Protein AF-A0A7C1TXR9-F1 (afdb_monomer)

Sequence (158 aa):
MVAKKKAKKTVSSAAAVKMVDAAMADLAEVTTTSARV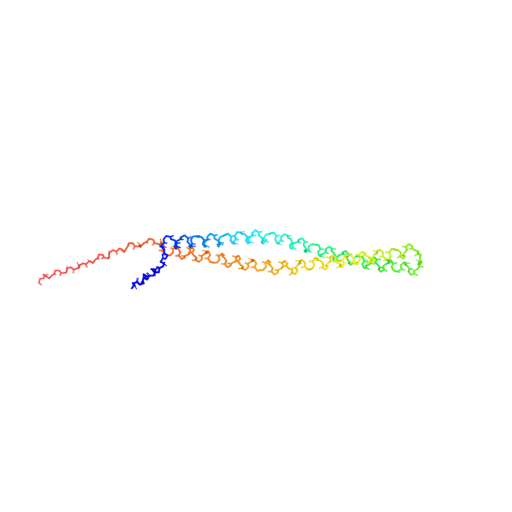ILTLSKESKKLTTTTRRLSKKRTLLMRKKKSAAGKMKMVPDAANRKNVKLIENEIAAIRKEAARVAGQKATLTPEMTALKTISKRAMAYTRALEQADKVLNKPKKKRRRKKAVRKVAEIQV

Foldseek 3Di:
DDDPDDPPDDQDPVNVVVVVVVVLVVLVVLLVVLVVVLVVLVVVLVVLVVLLVVLVVVLVVLVVVLVVLVVVCVVPVDPVSVVSNVVSVVVNVVSVVVNVVSVVVNVVSVVVSVVSVVSSVVSVVVSVVVVVVCVVVPPDPPPPPPDPPPPPPDDDDD

pLDDT: mean 85.84, std 15.97, range [36.78, 97.38]

Nearest PDB structures (foldseek):
  8i7o-assembly1_C7  TM=7.283E-01  e=1.316E+00  Mus musculus
  8qbr-assembly1_A  TM=5.707E-01  e=6.526E-01  Nostoc punctiforme
  6zvr-assembly1_C  TM=4.596E-01  e=5.806E-01  Nostoc punctiforme
  4whe-assembly1_A  TM=5.269E-01  e=1.316E+00  Escherichia coli K-12
  8qbw-assembly1_A  TM=4.891E-01  e=1.395E+00  Nostoc punctiforme

Mean predicted aligned error: 11.37 Å

Solvent-accessible surface area (backbone atoms only — not comparable to full-atom values): 9093 Å² total; per-residue (Å²): 134,86,80,79,76,80,74,80,87,72,83,50,70,71,59,53,51,54,54,52,54,49,52,51,50,50,36,52,48,49,31,54,52,36,52,54,51,46,56,52,53,51,55,49,53,52,51,52,51,52,50,52,53,52,50,51,53,51,46,55,52,46,55,51,50,38,54,54,38,50,52,47,27,71,78,50,76,45,73,67,39,54,50,50,40,52,51,46,51,52,51,50,52,51,49,51,55,51,50,52,52,52,50,52,52,50,65,55,49,52,57,52,51,51,50,41,53,50,51,28,52,49,32,50,51,51,52,53,51,49,55,52,49,49,61,60,71,68,50,78,81,76,79,76,78,77,77,80,79,78,77,80,78,77,81,92,79,132

Structure (mmCIF, N/CA/C/O backbone):
data_AF-A0A7C1TXR9-F1
#
_entry.id   AF-A0A7C1TXR9-F1
#
loop_
_atom_site.group_PDB
_atom_site.id
_atom_site.type_symbol
_atom_site.label_atom_id
_atom_site.label_alt_id
_atom_site.label_comp_id
_atom_site.label_asym_id
_atom_site.label_entity_id
_atom_site.label_seq_id
_atom_site.pdbx_PDB_ins_code
_atom_site.Cartn_x
_atom_site.Cartn_y
_atom_site.Cartn_z
_atom_site.occupancy
_atom_site.B_iso_or_equiv
_atom_site.auth_seq_id
_atom_site.auth_comp_id
_atom_site.auth_asym_id
_atom_site.auth_atom_id
_atom_site.pdbx_PDB_model_num
ATOM 1 N N . MET A 1 1 ? -60.633 20.284 24.593 1.00 38.19 1 MET A N 1
ATOM 2 C CA . MET A 1 1 ? -59.905 19.123 24.031 1.00 38.19 1 MET A CA 1
ATOM 3 C C . MET A 1 1 ? -58.594 18.956 24.789 1.00 38.19 1 MET A C 1
ATOM 5 O O . MET A 1 1 ? -57.768 19.856 24.743 1.00 38.19 1 MET A O 1
ATOM 9 N N . VAL A 1 2 ? -58.421 17.872 25.552 1.00 42.88 2 VAL A N 1
ATOM 10 C CA . VAL A 1 2 ? -57.200 17.650 26.351 1.00 42.88 2 VAL A CA 1
ATOM 11 C C . VAL A 1 2 ? -56.138 17.002 25.464 1.00 42.88 2 VAL A C 1
ATOM 13 O O . VAL A 1 2 ? -56.292 15.865 25.021 1.00 42.88 2 VAL A O 1
ATOM 16 N N . ALA A 1 3 ? -55.064 17.736 25.180 1.00 51.06 3 ALA A N 1
ATOM 17 C CA . ALA A 1 3 ? -53.932 17.232 24.416 1.00 51.06 3 ALA A CA 1
ATOM 18 C C . ALA A 1 3 ? -53.230 16.100 25.190 1.00 51.06 3 ALA A C 1
ATOM 20 O O . ALA A 1 3 ? -52.640 16.325 26.250 1.00 51.06 3 ALA A O 1
ATOM 21 N N . LYS A 1 4 ? -53.275 14.870 24.659 1.00 53.00 4 LYS A N 1
ATOM 22 C CA . LYS A 1 4 ? -52.495 13.733 25.171 1.00 53.00 4 LYS A CA 1
ATOM 23 C C . LYS A 1 4 ? -51.001 14.062 25.064 1.00 53.00 4 LYS A C 1
ATOM 25 O O . LYS A 1 4 ? -50.431 14.031 23.973 1.00 53.00 4 LYS A O 1
ATOM 30 N N . LYS A 1 5 ? -50.352 14.354 26.198 1.00 55.66 5 LYS A N 1
ATOM 31 C CA . LYS A 1 5 ? -48.885 14.432 26.298 1.00 55.66 5 LYS A CA 1
ATOM 32 C C . LYS A 1 5 ? -48.294 13.100 25.822 1.00 55.66 5 LYS A C 1
ATOM 34 O O . LYS A 1 5 ? -48.547 12.062 26.429 1.00 55.66 5 LYS A O 1
ATOM 39 N N . LYS A 1 6 ? -47.507 13.121 24.740 1.00 64.19 6 LYS A N 1
ATOM 40 C CA . LYS A 1 6 ? -46.738 11.950 24.295 1.00 64.19 6 LYS A CA 1
ATOM 41 C C . LYS A 1 6 ? -45.757 11.574 25.409 1.00 64.19 6 LYS A C 1
ATOM 43 O O . LYS A 1 6 ? -44.884 12.370 25.753 1.00 64.19 6 LYS A O 1
ATOM 48 N N . ALA A 1 7 ? -45.922 10.388 25.991 1.00 62.19 7 ALA A N 1
ATOM 49 C CA . ALA A 1 7 ? -44.984 9.859 26.973 1.00 62.19 7 ALA A CA 1
ATOM 50 C C . ALA A 1 7 ? -43.580 9.788 26.348 1.00 62.19 7 ALA A C 1
ATOM 52 O O . ALA A 1 7 ? -43.421 9.309 25.222 1.00 62.19 7 ALA A O 1
ATOM 53 N N . LYS A 1 8 ? -42.563 10.289 27.060 1.00 68.31 8 LYS A N 1
ATOM 54 C CA . LYS A 1 8 ? -41.163 10.161 26.636 1.00 68.31 8 LYS A CA 1
ATOM 55 C C . LYS A 1 8 ? -40.842 8.670 26.503 1.00 68.31 8 LYS A C 1
ATOM 57 O O . LYS A 1 8 ? -40.983 7.936 27.476 1.00 68.31 8 LYS A O 1
ATOM 62 N N . LYS A 1 9 ? -40.409 8.231 25.316 1.00 71.81 9 LYS A N 1
ATOM 63 C CA . LYS A 1 9 ? -39.875 6.877 25.113 1.00 71.81 9 LYS A CA 1
ATOM 64 C C . LYS A 1 9 ? -38.658 6.703 26.020 1.00 71.81 9 LYS A C 1
ATOM 66 O O . LYS A 1 9 ? -37.613 7.297 25.770 1.00 71.81 9 LYS A O 1
ATOM 71 N N . THR A 1 10 ? -38.806 5.914 27.073 1.00 77.25 10 THR A N 1
ATOM 72 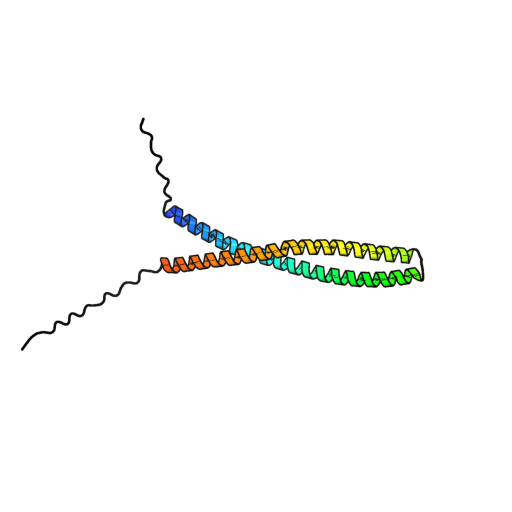C CA . THR A 1 10 ? -37.694 5.447 27.895 1.00 77.25 10 THR A CA 1
ATOM 73 C C . THR A 1 10 ? -37.113 4.191 27.251 1.00 77.25 10 THR A C 1
ATOM 75 O O . THR A 1 10 ? -37.845 3.313 26.793 1.00 77.25 10 THR A O 1
ATOM 78 N N . VAL A 1 11 ? -35.787 4.120 27.154 1.00 80.94 11 VAL A N 1
ATOM 79 C CA . VAL A 1 11 ? -35.101 2.911 26.683 1.00 80.94 11 VAL A CA 1
ATOM 80 C C . VAL A 1 11 ? -35.153 1.881 27.807 1.00 80.94 11 VAL A C 1
ATOM 82 O O . VAL A 1 11 ? -34.853 2.201 28.957 1.00 80.94 11 VAL A O 1
ATOM 85 N N . SER A 1 12 ? -35.566 0.654 27.489 1.00 89.88 12 SER A N 1
ATOM 86 C CA . SER A 1 12 ? -35.573 -0.430 28.472 1.00 89.88 12 SER A CA 1
ATOM 87 C C . SER A 1 12 ? -34.144 -0.851 28.819 1.00 89.88 12 SER A C 1
ATOM 89 O O . SER A 1 12 ? -33.244 -0.783 27.981 1.00 89.88 12 SER A O 1
ATOM 91 N N . SER A 1 13 ? -33.932 -1.340 30.040 1.00 87.69 13 SER A N 1
ATOM 92 C CA . SER A 1 13 ? -32.631 -1.876 30.464 1.00 87.69 13 SER A CA 1
ATOM 93 C C . SER A 1 13 ? -32.142 -2.991 29.534 1.00 87.69 13 SER A C 1
ATOM 95 O O . SER A 1 13 ? -30.980 -3.000 29.145 1.00 87.69 13 SER A O 1
ATOM 97 N N . ALA A 1 14 ? -33.041 -3.877 29.097 1.00 87.69 14 ALA A N 1
ATOM 98 C CA . ALA A 1 14 ? -32.726 -4.938 28.144 1.00 87.69 14 ALA A CA 1
ATOM 99 C C . ALA A 1 14 ? -32.273 -4.395 26.777 1.00 87.69 14 ALA A C 1
ATOM 101 O O . ALA A 1 14 ? -31.348 -4.939 26.178 1.00 87.69 14 ALA A O 1
ATOM 102 N N . ALA A 1 15 ? -32.900 -3.322 26.281 1.00 89.19 15 ALA A N 1
ATOM 103 C CA . ALA A 1 15 ? -32.461 -2.674 25.048 1.00 89.19 15 ALA A CA 1
ATOM 104 C C . ALA A 1 15 ? -31.078 -2.028 25.217 1.00 89.19 15 ALA A C 1
ATOM 106 O O . ALA A 1 15 ? -30.237 -2.174 24.337 1.00 89.19 15 ALA A O 1
ATOM 107 N N . ALA A 1 16 ? -30.815 -1.385 26.359 1.00 87.31 16 ALA A N 1
ATOM 108 C CA . ALA A 1 16 ? -29.512 -0.792 26.648 1.00 87.31 16 ALA A CA 1
ATOM 109 C C . ALA A 1 16 ? -28.387 -1.844 26.713 1.00 87.31 16 ALA A C 1
ATOM 111 O O . ALA A 1 16 ? -27.331 -1.626 26.128 1.00 87.31 16 ALA A O 1
ATOM 112 N N . VAL A 1 17 ? -28.623 -3.002 27.346 1.00 88.19 17 VAL A N 1
ATOM 113 C CA . VAL A 1 17 ? -27.647 -4.112 27.390 1.00 88.19 17 VAL A CA 1
ATOM 114 C C . VAL A 1 17 ? -27.310 -4.603 25.983 1.00 88.19 17 VAL A C 1
ATOM 116 O O . VAL A 1 17 ? -26.141 -4.658 25.621 1.00 88.19 17 VAL A O 1
ATOM 119 N N . LYS A 1 18 ? -28.324 -4.841 25.141 1.00 91.06 18 LYS A N 1
ATOM 120 C CA . LYS A 1 18 ? -28.104 -5.262 23.748 1.00 91.06 18 LYS A CA 1
ATOM 121 C C . LYS A 1 18 ? -27.288 -4.250 22.941 1.00 91.06 18 LYS A C 1
ATOM 123 O O . LYS A 1 18 ? -26.491 -4.654 22.103 1.00 91.06 18 LYS A O 1
ATOM 128 N N . MET A 1 19 ? -27.485 -2.950 23.173 1.00 90.75 19 MET A N 1
ATOM 129 C CA . MET A 1 19 ? -26.693 -1.908 22.508 1.00 90.75 19 MET A CA 1
ATOM 130 C C . MET A 1 19 ? -25.222 -1.940 22.939 1.00 90.75 19 MET A C 1
ATOM 132 O O . MET A 1 19 ? -24.348 -1.723 22.104 1.00 90.75 19 MET A O 1
ATOM 136 N N . VAL A 1 20 ? -24.944 -2.227 24.215 1.00 89.50 20 VAL A N 1
ATOM 137 C CA . VAL A 1 20 ? -23.570 -2.386 24.717 1.00 89.50 20 VAL A CA 1
ATOM 138 C C . VAL A 1 20 ? -22.918 -3.633 24.119 1.00 89.50 20 VAL A C 1
ATOM 140 O O . VAL A 1 20 ? -21.811 -3.535 23.595 1.00 89.50 20 VAL A O 1
ATOM 143 N N . ASP A 1 21 ? -23.614 -4.771 24.123 1.00 90.38 21 ASP A N 1
ATOM 144 C CA . ASP A 1 21 ? -23.106 -6.020 23.544 1.00 90.38 21 ASP A CA 1
ATOM 145 C C . ASP A 1 21 ? -22.808 -5.870 22.045 1.00 90.38 21 ASP A C 1
ATOM 147 O O . ASP A 1 21 ? -21.758 -6.307 21.572 1.00 90.38 21 ASP A O 1
ATOM 151 N N . ALA A 1 22 ? -23.694 -5.191 21.305 1.00 93.00 22 ALA A N 1
ATOM 152 C CA . ALA A 1 22 ? -23.478 -4.873 19.896 1.00 93.00 22 ALA A CA 1
ATOM 153 C C . ALA A 1 22 ? -22.232 -3.996 19.696 1.00 93.00 22 ALA A C 1
ATOM 155 O O . ALA A 1 22 ? -21.375 -4.329 18.885 1.00 93.00 22 ALA A O 1
ATOM 156 N N . ALA A 1 23 ? -22.064 -2.936 20.493 1.00 92.06 23 ALA A N 1
ATOM 157 C CA . ALA A 1 23 ? -20.885 -2.076 20.402 1.00 92.06 23 ALA A CA 1
ATOM 158 C C . ALA A 1 23 ? -19.573 -2.823 20.721 1.00 92.06 23 ALA A C 1
ATOM 160 O O . ALA A 1 23 ? -18.535 -2.548 20.114 1.00 92.06 23 ALA A O 1
ATOM 161 N N . MET A 1 24 ? -19.595 -3.779 21.657 1.00 91.00 24 MET A N 1
ATOM 162 C CA . MET A 1 24 ? -18.436 -4.635 21.930 1.00 91.00 24 MET A CA 1
ATOM 163 C C . MET A 1 24 ? -18.123 -5.569 20.760 1.00 91.00 24 MET A C 1
ATOM 165 O O . MET A 1 24 ? -16.952 -5.730 20.405 1.00 91.00 24 MET A O 1
ATOM 169 N N . ALA A 1 25 ? -19.153 -6.156 20.145 1.00 92.44 25 ALA A N 1
ATOM 170 C CA . ALA A 1 25 ? -18.996 -6.978 18.951 1.00 92.44 25 ALA A CA 1
ATOM 171 C C . ALA A 1 25 ? -18.393 -6.165 17.793 1.00 92.44 25 ALA A C 1
ATOM 173 O O . ALA A 1 25 ? -17.418 -6.612 17.188 1.00 92.44 25 ALA A O 1
ATOM 174 N N . ASP A 1 26 ? -18.873 -4.939 17.571 1.00 94.38 26 ASP A N 1
ATOM 175 C CA . ASP A 1 26 ? -18.353 -4.031 16.544 1.00 94.38 26 ASP A CA 1
ATOM 176 C C . ASP A 1 26 ? -16.869 -3.689 16.783 1.00 94.38 26 ASP A C 1
ATOM 178 O O . ASP A 1 26 ? -16.053 -3.720 15.860 1.00 94.38 26 ASP A O 1
ATOM 182 N N . LEU A 1 27 ? -16.464 -3.411 18.031 1.00 93.12 27 LEU A N 1
ATOM 183 C CA . LEU A 1 27 ? -15.057 -3.149 18.374 1.00 93.12 27 LEU A CA 1
ATOM 184 C C . LEU A 1 27 ? -14.153 -4.369 18.132 1.00 93.12 27 LEU A C 1
ATOM 186 O O . LEU A 1 27 ? -13.014 -4.227 17.654 1.00 93.12 27 LEU A O 1
ATOM 190 N N . ALA A 1 28 ? -14.647 -5.568 18.443 1.00 91.12 28 ALA A N 1
ATOM 191 C CA . ALA A 1 28 ? -13.942 -6.814 18.173 1.00 91.12 28 ALA A CA 1
ATOM 192 C C . ALA A 1 28 ? -13.808 -7.057 16.660 1.00 91.12 28 ALA A C 1
ATOM 194 O O . ALA A 1 28 ? -12.715 -7.371 16.171 1.00 91.12 28 ALA A O 1
ATOM 195 N N . GLU A 1 29 ? -14.878 -6.831 15.897 1.00 93.62 29 GLU A N 1
ATOM 196 C CA . GLU A 1 29 ? -14.869 -6.940 14.441 1.00 93.62 29 GLU A CA 1
ATOM 197 C C . GLU A 1 29 ? -13.876 -5.954 13.816 1.00 93.62 29 GLU A C 1
ATOM 199 O O . GLU A 1 29 ? -12.996 -6.370 13.060 1.00 93.62 29 GLU A O 1
ATOM 204 N N . VAL A 1 30 ? -13.914 -4.676 14.204 1.00 94.19 30 VAL A N 1
ATOM 205 C CA . VAL A 1 30 ? -12.960 -3.656 13.736 1.00 94.19 30 VAL A CA 1
ATOM 206 C C . VAL A 1 30 ? -11.520 -4.093 13.989 1.00 94.19 30 VAL A C 1
ATOM 208 O O . VAL A 1 30 ? -10.659 -3.927 13.119 1.00 94.19 30 VAL A O 1
ATOM 211 N N . THR A 1 31 ? -11.238 -4.691 15.148 1.00 91.94 31 THR A N 1
ATOM 212 C CA . THR A 1 31 ? -9.898 -5.182 15.490 1.00 91.94 31 THR A CA 1
ATOM 213 C C . THR A 1 31 ? -9.455 -6.313 14.558 1.00 91.94 31 THR A C 1
ATOM 215 O O . THR A 1 31 ? -8.350 -6.263 14.007 1.00 91.94 31 THR A O 1
ATOM 218 N N . THR A 1 32 ? -10.311 -7.316 14.345 1.00 93.00 32 THR A N 1
ATOM 219 C CA . THR A 1 32 ? -9.990 -8.473 13.493 1.00 93.00 32 THR A CA 1
ATOM 220 C C . THR A 1 32 ? -9.877 -8.093 12.016 1.00 93.00 32 THR A C 1
ATOM 222 O O . THR A 1 32 ? -8.910 -8.476 11.350 1.00 93.00 32 THR A O 1
ATOM 225 N N . THR A 1 33 ? -10.804 -7.279 11.512 1.00 93.69 33 THR A N 1
ATOM 226 C CA . THR A 1 33 ? -10.811 -6.780 10.135 1.00 93.69 33 THR A CA 1
ATOM 227 C C . THR A 1 33 ? -9.592 -5.904 9.871 1.00 93.69 33 THR A C 1
ATOM 229 O O . THR A 1 33 ? -8.858 -6.151 8.912 1.00 93.69 33 THR A O 1
ATOM 232 N N . SER A 1 34 ? -9.276 -4.964 10.770 1.00 93.19 34 SER A N 1
ATOM 233 C CA . SER A 1 34 ? -8.068 -4.135 10.649 1.00 93.19 34 SER A CA 1
ATOM 234 C C . SER A 1 34 ? -6.798 -4.986 10.614 1.00 93.19 34 SER A C 1
ATOM 236 O O . SER A 1 34 ? -5.920 -4.739 9.789 1.00 93.19 34 SER A O 1
ATOM 238 N N . ALA A 1 35 ? -6.695 -6.027 11.449 1.00 91.75 35 ALA A N 1
ATOM 239 C CA . ALA A 1 35 ? -5.539 -6.922 11.450 1.00 91.75 35 ALA A CA 1
ATOM 240 C C . ALA A 1 35 ? -5.367 -7.659 10.107 1.00 91.75 35 ALA A C 1
ATOM 242 O O . ALA A 1 35 ? -4.259 -7.705 9.564 1.00 91.75 35 ALA A O 1
ATOM 243 N N . ARG A 1 36 ? -6.456 -8.184 9.527 1.00 93.31 36 ARG A N 1
ATOM 244 C CA . ARG A 1 36 ? -6.432 -8.848 8.208 1.00 93.31 36 ARG A CA 1
ATOM 245 C C . ARG A 1 36 ? -6.020 -7.890 7.091 1.00 93.31 36 ARG A C 1
ATOM 247 O O . ARG A 1 36 ? -5.179 -8.237 6.254 1.00 93.31 36 ARG A O 1
ATOM 254 N N . VAL A 1 37 ? -6.567 -6.675 7.090 1.00 94.31 37 VAL A N 1
ATOM 255 C CA . VAL A 1 37 ? -6.227 -5.653 6.091 1.00 94.31 37 VAL A CA 1
ATOM 256 C C . VAL A 1 37 ? -4.760 -5.233 6.232 1.00 94.31 37 VAL A C 1
ATOM 258 O O . VAL A 1 37 ? -4.034 -5.227 5.239 1.00 94.31 37 VAL A O 1
ATOM 261 N N . ILE A 1 38 ? -4.265 -5.002 7.454 1.00 94.56 38 ILE A N 1
ATOM 262 C CA . ILE A 1 38 ? -2.850 -4.679 7.715 1.00 94.56 38 ILE A CA 1
ATOM 263 C C . ILE A 1 38 ? -1.917 -5.774 7.180 1.00 94.56 38 ILE A C 1
ATOM 265 O O . ILE A 1 38 ? -0.885 -5.461 6.581 1.00 94.56 38 ILE A O 1
ATOM 269 N N . LEU A 1 39 ? -2.253 -7.056 7.364 1.00 93.75 39 LEU A N 1
ATOM 270 C CA . LEU A 1 39 ? -1.455 -8.164 6.827 1.00 93.75 39 LEU A CA 1
ATOM 271 C C . LEU A 1 39 ? -1.398 -8.142 5.295 1.00 93.75 39 LEU A C 1
ATOM 273 O O . LEU A 1 39 ? -0.334 -8.369 4.713 1.00 93.75 39 LEU A O 1
ATOM 277 N N . THR A 1 40 ? -2.521 -7.842 4.648 1.00 93.50 40 THR A N 1
ATOM 278 C CA . THR A 1 40 ? -2.617 -7.755 3.185 1.00 93.50 40 THR A CA 1
ATOM 279 C C . THR A 1 40 ? -1.789 -6.584 2.652 1.00 93.50 40 THR A C 1
ATOM 281 O O . THR A 1 40 ? -0.902 -6.789 1.818 1.00 93.50 40 THR A O 1
ATOM 284 N N . LEU A 1 41 ? -1.966 -5.390 3.225 1.00 93.62 41 LEU A N 1
ATOM 285 C CA . LEU A 1 41 ? -1.203 -4.192 2.863 1.00 93.62 41 LEU A CA 1
ATOM 286 C C . LEU A 1 41 ? 0.299 -4.348 3.147 1.00 93.62 41 LEU A C 1
ATOM 288 O O . LEU A 1 41 ? 1.135 -3.853 2.396 1.00 93.62 41 LEU A O 1
ATOM 292 N N . SER A 1 42 ? 0.679 -5.087 4.193 1.00 92.88 42 SER A N 1
ATOM 293 C CA . SER A 1 42 ? 2.084 -5.389 4.496 1.00 92.88 42 SER A CA 1
ATOM 294 C C . SER A 1 42 ? 2.737 -6.246 3.406 1.00 92.88 42 SER A C 1
ATOM 296 O O . SER A 1 42 ? 3.867 -5.975 2.985 1.00 92.88 42 SER A O 1
ATOM 298 N N . LYS A 1 43 ? 2.023 -7.257 2.889 1.00 94.00 43 LYS A N 1
ATOM 299 C CA . LYS A 1 43 ? 2.499 -8.075 1.761 1.00 94.00 43 LYS A CA 1
ATOM 300 C C . LYS A 1 43 ? 2.663 -7.229 0.499 1.00 94.00 43 LYS A C 1
ATOM 302 O O . LYS A 1 43 ? 3.676 -7.352 -0.189 1.00 94.00 43 LYS A O 1
ATOM 307 N N . GLU A 1 44 ? 1.708 -6.353 0.213 1.00 93.81 44 GLU A N 1
ATOM 308 C CA . GLU A 1 44 ? 1.773 -5.445 -0.933 1.00 93.81 44 GLU A CA 1
ATOM 309 C C . GLU A 1 44 ? 2.918 -4.430 -0.807 1.00 93.81 44 GLU A C 1
ATOM 311 O O . GLU A 1 44 ? 3.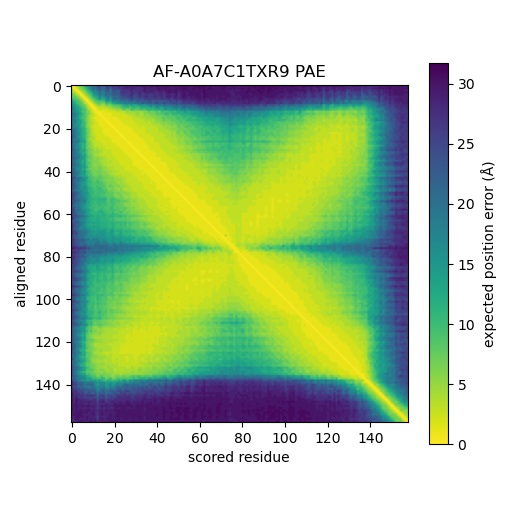727 -4.295 -1.723 1.00 93.81 44 GLU A O 1
ATOM 316 N N . SER A 1 45 ? 3.088 -3.809 0.360 1.00 93.44 45 SER A N 1
ATOM 317 C CA . SER A 1 45 ? 4.195 -2.887 0.645 1.00 93.44 45 SER A CA 1
ATOM 318 C C . SER A 1 45 ? 5.571 -3.524 0.408 1.00 93.44 45 SER A C 1
ATOM 320 O O . SER A 1 45 ? 6.471 -2.912 -0.189 1.00 93.44 45 SER A O 1
ATOM 322 N N . LYS A 1 46 ? 5.735 -4.793 0.810 1.00 93.81 46 LYS A N 1
ATOM 323 C CA . LYS A 1 46 ? 6.947 -5.575 0.524 1.00 93.81 46 LYS A CA 1
ATOM 324 C C . LYS A 1 46 ? 7.142 -5.757 -0.981 1.00 93.81 46 LYS A C 1
ATOM 326 O O . LYS A 1 46 ? 8.230 -5.460 -1.479 1.00 93.81 46 LYS A O 1
ATOM 331 N N . LYS A 1 47 ? 6.097 -6.159 -1.717 1.00 95.12 47 LYS A N 1
ATOM 332 C CA . LYS A 1 47 ? 6.142 -6.283 -3.186 1.00 95.12 47 LYS A CA 1
ATOM 333 C C . LYS A 1 47 ? 6.565 -4.960 -3.836 1.00 95.12 47 LYS A C 1
ATOM 335 O O . LYS A 1 47 ? 7.566 -4.945 -4.550 1.00 95.12 47 LYS A O 1
ATOM 340 N N . LEU A 1 48 ? 5.917 -3.842 -3.508 1.00 95.19 48 LEU A N 1
ATOM 341 C CA . LEU A 1 48 ? 6.245 -2.514 -4.052 1.00 95.19 48 LEU A CA 1
ATOM 342 C C . LEU A 1 48 ? 7.681 -2.068 -3.733 1.00 95.19 48 LEU A C 1
ATOM 344 O O . LEU A 1 48 ? 8.352 -1.403 -4.525 1.00 95.19 48 LEU A O 1
ATOM 348 N N . THR A 1 49 ? 8.201 -2.450 -2.569 1.00 94.19 49 THR A N 1
ATOM 349 C CA . THR A 1 49 ? 9.591 -2.160 -2.199 1.00 94.19 49 THR A CA 1
ATOM 350 C C . THR A 1 49 ? 10.580 -2.979 -3.030 1.00 94.19 49 THR A C 1
ATOM 352 O O . THR A 1 49 ? 11.586 -2.439 -3.500 1.00 94.19 49 THR A O 1
ATOM 355 N N . THR A 1 50 ? 10.289 -4.259 -3.279 1.00 96.12 50 THR A N 1
ATOM 356 C CA . THR A 1 50 ? 11.122 -5.089 -4.164 1.00 96.12 50 THR A CA 1
ATOM 357 C C . THR A 1 50 ? 11.096 -4.597 -5.612 1.00 96.12 50 THR A C 1
ATOM 359 O O . THR A 1 50 ? 12.156 -4.504 -6.236 1.00 96.12 50 THR A O 1
ATOM 362 N N . THR A 1 51 ? 9.930 -4.195 -6.132 1.00 95.06 51 THR A N 1
ATOM 363 C CA . THR A 1 51 ? 9.813 -3.654 -7.494 1.00 95.06 51 THR A CA 1
ATOM 364 C C . THR A 1 51 ? 10.559 -2.333 -7.625 1.00 95.06 51 THR A C 1
ATOM 366 O O . THR A 1 51 ? 11.332 -2.177 -8.566 1.00 95.06 51 THR A O 1
ATOM 369 N N . THR A 1 52 ? 10.457 -1.433 -6.641 1.00 95.94 52 THR A N 1
ATOM 370 C CA . THR A 1 52 ? 11.223 -0.174 -6.612 1.00 95.94 52 THR A CA 1
ATOM 371 C C . THR A 1 52 ? 12.732 -0.430 -6.709 1.00 95.94 52 THR A C 1
ATOM 373 O O . THR A 1 52 ? 13.423 0.175 -7.533 1.00 95.94 52 THR A O 1
ATOM 376 N N . ARG A 1 53 ? 13.263 -1.373 -5.913 1.00 95.94 53 ARG A N 1
ATOM 377 C CA . ARG A 1 53 ? 14.686 -1.757 -5.964 1.00 95.94 53 ARG A CA 1
ATOM 378 C C . ARG A 1 53 ? 15.070 -2.325 -7.332 1.00 95.94 53 ARG A C 1
ATOM 380 O O . ARG A 1 53 ? 16.109 -1.952 -7.876 1.00 95.94 53 ARG A O 1
ATOM 387 N N . ARG A 1 54 ? 14.236 -3.198 -7.908 1.00 97.00 54 ARG A N 1
ATOM 388 C CA . ARG A 1 54 ? 14.462 -3.787 -9.238 1.00 97.00 54 ARG A CA 1
ATOM 389 C C . ARG A 1 54 ? 14.474 -2.720 -10.336 1.00 97.00 54 ARG A C 1
ATOM 391 O O . ARG A 1 54 ? 15.387 -2.723 -11.159 1.00 97.00 54 ARG A O 1
ATOM 398 N N . LEU A 1 55 ? 13.511 -1.799 -10.334 1.00 97.00 55 LEU A N 1
ATOM 399 C CA . LEU A 1 55 ? 13.426 -0.705 -11.307 1.00 97.00 55 LEU A CA 1
ATOM 400 C C . LEU A 1 55 ? 14.625 0.238 -11.195 1.00 97.00 55 LEU A C 1
ATOM 402 O O . LEU A 1 55 ? 15.194 0.614 -12.217 1.00 97.00 55 LEU A O 1
ATOM 406 N N . SER A 1 56 ? 15.063 0.553 -9.972 1.00 96.38 56 SER A N 1
ATOM 407 C CA . SER A 1 56 ? 16.268 1.356 -9.736 1.00 96.38 56 SER A CA 1
ATOM 408 C C . SER A 1 56 ? 17.515 0.699 -10.343 1.00 96.38 56 SER A C 1
ATOM 410 O O . SER A 1 56 ? 18.212 1.320 -11.146 1.00 96.38 56 SER A O 1
ATOM 412 N N . LYS A 1 57 ? 17.739 -0.596 -10.072 1.00 97.38 57 LYS A N 1
ATOM 413 C CA . LYS A 1 57 ? 18.846 -1.366 -10.671 1.00 97.38 57 LYS A CA 1
ATOM 414 C C . LYS A 1 57 ? 18.751 -1.440 -12.200 1.00 97.38 57 LYS A C 1
ATOM 416 O O . LYS A 1 57 ? 19.753 -1.276 -12.891 1.00 97.38 57 LYS A O 1
ATOM 421 N N . LYS A 1 58 ? 17.552 -1.661 -12.754 1.00 97.00 58 LYS A N 1
ATOM 422 C CA . LYS A 1 58 ? 17.354 -1.711 -14.213 1.00 97.00 58 LYS A CA 1
ATOM 423 C C . LYS A 1 58 ? 17.644 -0.352 -14.856 1.00 97.00 58 LYS A C 1
ATOM 425 O O . LYS A 1 58 ? 18.313 -0.292 -15.884 1.00 97.00 58 LYS A O 1
ATOM 430 N N . ARG A 1 59 ? 17.209 0.743 -14.223 1.00 96.00 59 ARG A N 1
ATOM 431 C CA . ARG A 1 59 ? 17.480 2.112 -14.676 1.00 96.00 59 ARG A CA 1
ATOM 432 C C . ARG A 1 59 ? 18.977 2.404 -14.712 1.00 96.00 59 ARG A C 1
ATOM 434 O O . ARG A 1 59 ? 19.455 2.920 -15.716 1.00 96.00 59 ARG A O 1
ATOM 441 N N . THR A 1 60 ? 19.722 2.091 -13.652 1.00 96.62 60 THR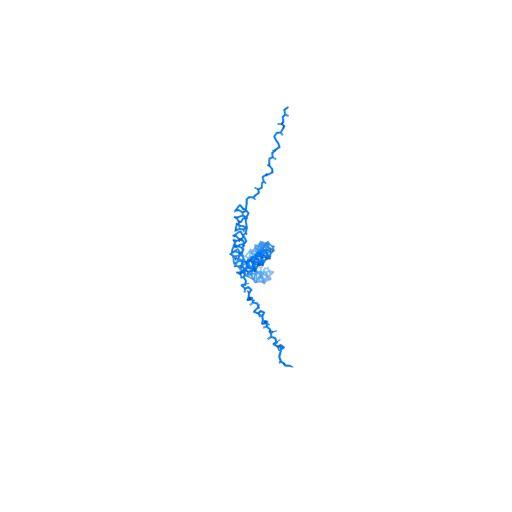 A N 1
ATOM 442 C CA . THR A 1 60 ? 21.171 2.355 -13.617 1.00 96.62 60 THR A CA 1
ATOM 443 C C . THR A 1 60 ? 21.916 1.546 -14.677 1.00 96.62 60 THR A C 1
ATOM 445 O O . THR A 1 60 ? 22.770 2.095 -15.374 1.00 96.62 60 THR A O 1
ATOM 448 N N . LEU A 1 61 ? 21.543 0.279 -14.871 1.00 97.31 61 LEU A N 1
ATOM 449 C CA . LEU A 1 61 ? 22.097 -0.573 -15.922 1.00 97.31 61 LEU A CA 1
ATOM 450 C C . LEU A 1 61 ? 21.816 -0.014 -17.324 1.00 97.31 61 LEU A C 1
ATOM 452 O O . LEU A 1 61 ? 22.737 0.090 -18.132 1.00 97.31 61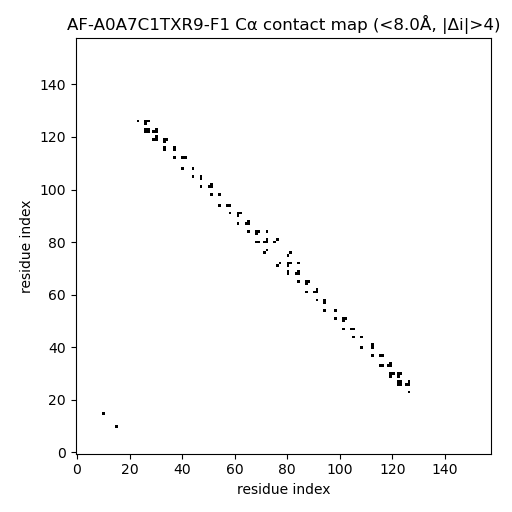 LEU A O 1
ATOM 456 N N . LEU A 1 62 ? 20.580 0.398 -17.614 1.00 97.12 62 LEU A N 1
ATOM 457 C CA . LEU A 1 62 ? 20.237 0.977 -18.916 1.00 97.12 62 LEU A CA 1
ATOM 458 C C . LEU A 1 62 ? 20.914 2.322 -19.158 1.00 97.12 62 LEU A C 1
ATOM 460 O O . LEU A 1 62 ? 21.340 2.587 -20.275 1.00 97.12 62 LEU A O 1
ATOM 464 N N . MET A 1 63 ? 21.099 3.146 -18.125 1.00 96.06 63 MET A N 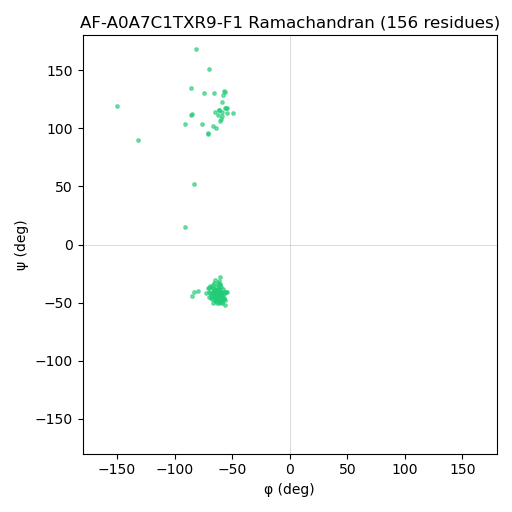1
ATOM 465 C CA . MET A 1 63 ? 21.875 4.384 -18.244 1.00 96.06 63 MET A CA 1
ATOM 466 C C . MET A 1 63 ? 23.339 4.105 -18.612 1.00 96.06 63 MET A C 1
ATOM 468 O O . MET A 1 63 ? 23.905 4.826 -19.432 1.00 96.06 63 MET A O 1
ATOM 472 N N . ARG A 1 64 ? 23.952 3.047 -18.057 1.00 96.94 64 ARG A N 1
ATOM 473 C CA . ARG A 1 64 ? 25.301 2.606 -18.459 1.00 96.94 64 ARG A CA 1
ATOM 474 C C . ARG A 1 64 ? 25.312 2.113 -19.907 1.00 96.94 64 ARG A C 1
ATOM 476 O O . ARG A 1 64 ? 26.120 2.596 -20.694 1.00 96.94 64 ARG A O 1
ATOM 483 N N . LYS A 1 65 ? 24.365 1.243 -20.285 1.00 95.62 65 LYS A N 1
ATOM 484 C CA . LYS A 1 65 ? 24.217 0.760 -21.670 1.00 95.62 65 LYS A CA 1
ATOM 485 C C . LYS A 1 65 ? 24.007 1.904 -22.661 1.00 95.62 65 LYS A C 1
ATOM 487 O O . LYS A 1 65 ? 24.632 1.898 -23.715 1.00 95.62 65 LYS A O 1
ATOM 492 N N . LYS A 1 66 ? 23.202 2.912 -22.306 1.00 96.12 66 LYS A N 1
ATOM 493 C CA . LYS A 1 66 ? 22.983 4.116 -23.117 1.00 96.12 66 LYS A CA 1
ATOM 494 C C . LYS A 1 66 ? 24.296 4.847 -23.378 1.00 96.12 66 LYS A C 1
ATOM 496 O O . LYS A 1 66 ? 24.571 5.186 -24.521 1.00 96.12 66 LYS A O 1
ATOM 501 N N . LYS A 1 67 ? 25.113 5.073 -22.340 1.00 95.00 67 LYS A N 1
ATOM 502 C CA . LYS A 1 67 ? 26.420 5.737 -22.483 1.00 95.00 67 LYS A CA 1
ATOM 503 C C . LYS A 1 67 ? 27.341 4.964 -23.430 1.00 95.00 67 LYS A C 1
ATOM 505 O O . LYS A 1 67 ? 27.902 5.561 -24.342 1.00 95.00 67 LYS A O 1
ATOM 510 N N . SER A 1 68 ? 27.444 3.647 -23.262 1.00 93.75 68 SER A N 1
ATOM 511 C CA . SER A 1 68 ? 28.259 2.800 -24.142 1.00 93.75 68 SER A CA 1
ATOM 512 C C . SER A 1 68 ? 27.735 2.779 -25.583 1.00 93.75 68 SER A C 1
ATOM 514 O O . SER A 1 68 ? 28.520 2.915 -26.515 1.00 93.75 68 SER A O 1
ATOM 516 N N . ALA A 1 69 ? 26.419 2.658 -25.781 1.00 93.19 69 ALA A N 1
ATOM 517 C CA . ALA A 1 69 ? 25.795 2.679 -27.104 1.00 93.19 69 ALA A CA 1
ATOM 518 C C . ALA A 1 69 ? 25.973 4.038 -27.801 1.00 93.19 69 ALA A C 1
ATOM 520 O O . ALA A 1 69 ? 26.281 4.080 -28.987 1.00 93.19 69 ALA A O 1
ATOM 521 N N . ALA A 1 70 ? 25.862 5.144 -27.059 1.00 92.94 70 ALA A N 1
ATOM 522 C CA . ALA A 1 70 ? 26.139 6.481 -27.576 1.00 92.94 70 ALA A CA 1
ATOM 523 C C . ALA A 1 70 ? 27.614 6.647 -27.974 1.00 92.94 70 ALA A C 1
ATOM 525 O O . ALA A 1 70 ? 27.895 7.246 -29.006 1.00 92.94 70 ALA A O 1
ATOM 526 N N . GLY A 1 71 ? 28.552 6.087 -27.200 1.00 93.75 71 GLY A N 1
ATOM 527 C CA . GLY A 1 71 ? 29.969 6.041 -27.573 1.00 93.75 71 GLY A CA 1
ATOM 528 C C . GLY A 1 71 ? 30.199 5.293 -28.889 1.00 93.75 71 GLY A C 1
ATOM 529 O O . GLY A 1 71 ? 30.853 5.819 -29.784 1.00 93.75 71 GLY A O 1
ATOM 530 N N . LYS A 1 72 ? 29.583 4.115 -29.053 1.00 91.62 72 LYS A N 1
ATOM 531 C CA . LYS A 1 72 ? 29.650 3.340 -30.306 1.00 91.62 72 LYS A CA 1
ATOM 532 C C . LYS A 1 72 ? 29.037 4.085 -31.490 1.00 91.62 72 LYS A C 1
ATOM 534 O O . LYS A 1 72 ? 29.647 4.126 -32.547 1.00 91.62 72 LYS A O 1
ATOM 539 N N . MET A 1 73 ? 27.886 4.729 -31.297 1.00 93.19 73 MET A N 1
ATOM 540 C CA . MET A 1 73 ? 27.220 5.528 -32.332 1.00 93.19 73 MET A CA 1
ATOM 541 C C . MET A 1 73 ? 28.074 6.713 -32.804 1.00 93.19 73 MET A C 1
ATOM 543 O O . MET A 1 73 ? 27.975 7.097 -33.962 1.00 93.19 73 MET A O 1
ATOM 547 N N . LYS A 1 74 ? 28.905 7.296 -31.928 1.00 92.25 74 LYS A N 1
ATOM 548 C CA . LYS A 1 74 ? 29.843 8.363 -32.314 1.00 92.25 74 LYS A CA 1
ATOM 549 C C . LYS A 1 74 ? 30.981 7.850 -33.198 1.00 92.25 74 LYS A C 1
ATOM 551 O O . LYS A 1 74 ? 31.388 8.566 -34.099 1.00 92.25 74 LYS A O 1
ATOM 556 N N . MET A 1 75 ? 31.475 6.639 -32.934 1.00 92.62 75 MET A N 1
ATOM 557 C CA . MET A 1 75 ? 32.569 6.036 -33.707 1.00 92.62 75 MET A CA 1
ATOM 558 C C . MET A 1 75 ? 32.080 5.431 -35.027 1.00 92.62 75 MET A C 1
ATOM 560 O O . MET A 1 75 ? 32.736 5.566 -36.050 1.00 92.62 75 MET A O 1
ATOM 564 N N . VAL A 1 76 ? 30.918 4.773 -35.005 1.00 89.81 76 VAL A N 1
ATOM 565 C CA . VAL A 1 76 ? 30.307 4.114 -36.166 1.00 89.81 76 VAL A CA 1
ATOM 566 C C . VAL A 1 76 ? 28.834 4.539 -36.253 1.00 89.81 76 VAL A C 1
ATOM 568 O O . VAL A 1 76 ? 27.961 3.912 -35.639 1.00 89.81 76 VAL A O 1
ATOM 571 N N . PRO A 1 77 ? 28.526 5.630 -36.977 1.00 86.44 77 PRO A N 1
ATOM 572 C CA . PRO A 1 77 ? 27.196 6.238 -36.998 1.00 86.44 77 PRO A CA 1
ATOM 573 C C . PRO A 1 77 ? 26.230 5.559 -37.984 1.00 86.44 77 PRO A C 1
ATOM 575 O O . PRO A 1 77 ? 25.574 6.233 -38.785 1.00 86.44 77 PRO A O 1
ATOM 578 N N . ASP A 1 78 ? 26.093 4.236 -37.897 1.00 92.06 78 ASP A N 1
ATOM 579 C CA . ASP A 1 78 ? 25.174 3.454 -38.728 1.00 92.06 78 ASP A CA 1
ATOM 580 C C . ASP A 1 78 ? 23.714 3.478 -38.216 1.00 92.06 78 ASP A C 1
ATOM 582 O O . ASP A 1 78 ? 23.387 3.936 -37.111 1.00 92.06 78 ASP A O 1
ATOM 586 N N . ALA A 1 79 ? 22.790 2.991 -39.048 1.00 91.25 79 ALA A N 1
ATOM 587 C CA . ALA A 1 79 ? 21.369 2.938 -38.710 1.00 91.25 79 ALA A CA 1
ATOM 588 C C . ALA A 1 79 ? 21.070 1.988 -37.533 1.00 91.25 79 ALA A C 1
ATOM 590 O O . ALA A 1 79 ? 20.131 2.235 -36.769 1.00 91.25 79 ALA A O 1
ATOM 591 N N . ALA A 1 80 ? 21.857 0.923 -37.365 1.00 90.81 80 ALA A N 1
ATOM 592 C CA . ALA A 1 80 ? 21.676 -0.064 -36.303 1.00 90.81 80 ALA A CA 1
ATOM 593 C C . ALA A 1 80 ? 21.989 0.533 -34.920 1.00 90.81 80 ALA A C 1
ATOM 595 O O . ALA A 1 80 ? 21.184 0.419 -33.991 1.00 90.81 80 ALA A O 1
ATOM 596 N N . ASN A 1 81 ? 23.095 1.263 -34.795 1.00 90.06 81 ASN A N 1
ATOM 597 C CA . ASN A 1 81 ? 23.523 1.932 -33.572 1.00 90.06 81 ASN A CA 1
ATOM 598 C C . ASN A 1 81 ? 22.556 3.051 -33.174 1.00 90.06 81 ASN A C 1
ATOM 600 O O . ASN A 1 81 ? 22.205 3.166 -31.996 1.00 90.06 81 ASN A O 1
ATOM 604 N N . ARG A 1 82 ? 22.032 3.817 -34.143 1.00 92.19 82 ARG A N 1
ATOM 605 C CA . ARG A 1 82 ? 20.974 4.815 -33.887 1.00 92.19 82 ARG A CA 1
ATOM 606 C C . ARG A 1 82 ? 19.698 4.166 -33.345 1.00 92.19 82 ARG A C 1
ATOM 608 O O . ARG A 1 82 ? 19.121 4.665 -32.377 1.00 92.19 82 ARG A O 1
ATOM 615 N N . LYS A 1 83 ? 19.258 3.048 -33.939 1.00 93.69 83 LYS A N 1
ATOM 616 C CA . LYS A 1 83 ? 18.090 2.286 -33.460 1.00 93.69 83 LYS A CA 1
ATOM 617 C C . LYS A 1 83 ? 18.312 1.752 -32.042 1.00 93.69 83 LYS A C 1
ATOM 619 O O . LYS A 1 83 ? 17.417 1.868 -31.211 1.00 93.69 83 LYS A O 1
ATOM 624 N N . ASN A 1 84 ? 19.507 1.245 -31.744 1.00 92.50 84 ASN A N 1
ATOM 625 C CA . ASN A 1 84 ? 19.853 0.721 -30.423 1.00 92.50 84 ASN A CA 1
ATOM 626 C C . ASN A 1 84 ? 19.809 1.808 -29.330 1.00 92.50 84 ASN A C 1
ATOM 628 O O . ASN A 1 84 ? 19.216 1.600 -28.273 1.00 92.50 84 ASN A O 1
ATOM 632 N N . VAL A 1 85 ? 20.362 3.002 -29.590 1.00 94.00 85 VAL A N 1
ATOM 633 C CA . VAL A 1 85 ? 20.274 4.134 -28.646 1.00 94.00 85 VAL A CA 1
ATOM 634 C C . VAL A 1 85 ? 18.815 4.519 -28.384 1.00 94.00 85 VAL A C 1
ATOM 636 O O . VAL A 1 85 ? 18.424 4.622 -27.220 1.00 94.00 85 VAL A O 1
ATOM 639 N N . LYS A 1 86 ? 17.997 4.652 -29.438 1.00 95.25 86 LYS A N 1
ATOM 640 C CA . LYS A 1 86 ? 16.561 4.961 -29.309 1.00 95.25 86 LYS A CA 1
ATOM 641 C C . LYS A 1 86 ? 15.799 3.894 -28.519 1.00 95.25 86 LYS A C 1
ATOM 643 O O . LYS A 1 86 ? 14.966 4.227 -27.680 1.00 95.25 86 LYS A O 1
ATOM 648 N N . LEU A 1 87 ? 16.097 2.613 -28.739 1.00 96.38 87 LEU A N 1
ATOM 649 C CA . LEU A 1 87 ? 15.483 1.511 -27.995 1.00 96.38 87 LEU A CA 1
ATOM 650 C C . LEU A 1 87 ? 15.797 1.616 -26.496 1.00 96.38 87 LEU A C 1
ATOM 652 O O . LEU A 1 87 ? 14.886 1.562 -25.669 1.00 96.38 87 LEU A O 1
ATOM 656 N N . ILE A 1 88 ? 17.064 1.850 -26.140 1.00 96.00 88 ILE A N 1
ATOM 657 C CA . ILE A 1 88 ? 17.476 2.030 -24.741 1.00 96.00 88 ILE A CA 1
ATOM 658 C C . ILE A 1 88 ? 16.797 3.263 -24.119 1.00 96.00 88 ILE A C 1
ATOM 660 O O . ILE A 1 88 ? 16.399 3.228 -22.953 1.00 96.00 88 ILE A O 1
ATOM 664 N N . GLU A 1 89 ? 16.634 4.353 -24.871 1.00 96.31 89 GLU A N 1
ATOM 665 C CA . GLU A 1 89 ? 15.906 5.542 -24.413 1.00 96.31 89 GLU A CA 1
ATOM 666 C C . GLU A 1 89 ? 14.429 5.257 -24.128 1.00 96.31 89 GLU A C 1
ATOM 668 O O . GLU A 1 89 ? 13.930 5.645 -23.066 1.00 96.31 89 GLU A O 1
ATOM 673 N N . ASN A 1 90 ? 13.762 4.517 -25.014 1.00 97.19 90 ASN A N 1
ATOM 674 C CA . ASN A 1 90 ? 12.376 4.094 -24.829 1.00 97.19 90 ASN A CA 1
ATOM 675 C C . ASN A 1 90 ? 12.221 3.203 -23.587 1.00 97.19 90 ASN A C 1
ATOM 677 O O . ASN A 1 90 ? 11.306 3.408 -22.787 1.00 97.19 90 ASN A O 1
ATOM 681 N N . GLU A 1 91 ? 13.148 2.268 -23.357 1.00 96.31 91 GLU A N 1
ATOM 682 C CA . GLU A 1 91 ? 13.147 1.443 -22.144 1.00 96.31 91 GLU A CA 1
ATOM 683 C C . GLU A 1 91 ? 13.349 2.267 -20.864 1.00 96.31 91 GLU A C 1
ATOM 685 O O . GLU A 1 91 ? 12.686 2.025 -19.850 1.00 96.31 91 GLU A O 1
ATOM 690 N N . ILE A 1 92 ? 14.242 3.263 -20.889 1.00 96.56 92 ILE A N 1
ATOM 691 C CA . ILE A 1 92 ? 14.444 4.175 -19.754 1.00 96.56 92 ILE A CA 1
ATOM 692 C C . ILE A 1 92 ? 13.163 4.969 -19.477 1.00 96.56 92 ILE A C 1
ATOM 694 O O . ILE A 1 92 ? 12.784 5.119 -18.312 1.00 96.56 92 ILE A O 1
ATOM 698 N N . ALA A 1 93 ? 12.488 5.464 -20.517 1.00 96.56 93 ALA A N 1
ATOM 699 C CA . ALA A 1 93 ? 11.225 6.184 -20.381 1.00 96.56 93 ALA A CA 1
ATOM 700 C C . ALA A 1 93 ? 10.123 5.291 -19.788 1.00 96.56 93 ALA A C 1
ATOM 702 O O . ALA A 1 93 ? 9.441 5.705 -18.847 1.00 96.56 93 ALA A O 1
ATOM 703 N N . ALA A 1 94 ? 10.002 4.045 -20.256 1.00 97.12 94 ALA A N 1
ATOM 704 C CA . ALA A 1 94 ? 9.061 3.067 -19.712 1.00 97.12 94 ALA A CA 1
ATOM 705 C C . ALA A 1 94 ? 9.324 2.780 -18.223 1.00 97.12 94 ALA A C 1
ATOM 707 O O . ALA A 1 94 ? 8.401 2.805 -17.410 1.00 97.12 94 ALA A O 1
ATOM 708 N N . ILE A 1 95 ? 10.589 2.600 -17.827 1.00 97.19 95 ILE A N 1
ATOM 709 C CA . ILE A 1 95 ? 10.957 2.388 -16.416 1.00 97.19 95 ILE A CA 1
ATOM 710 C C . ILE A 1 95 ? 10.644 3.606 -15.553 1.00 97.19 95 ILE A C 1
ATOM 712 O O . ILE A 1 95 ? 10.245 3.438 -14.404 1.00 97.19 95 ILE A O 1
ATOM 716 N N . ARG A 1 96 ? 10.822 4.828 -16.068 1.00 96.12 96 ARG A N 1
ATOM 717 C CA . ARG A 1 96 ? 10.459 6.046 -15.328 1.00 96.12 96 ARG A CA 1
ATOM 718 C C . ARG A 1 96 ? 8.957 6.115 -15.072 1.00 96.12 96 ARG A C 1
ATOM 720 O O . ARG A 1 96 ? 8.571 6.400 -13.942 1.00 96.12 96 ARG A O 1
ATOM 727 N N . LYS A 1 97 ? 8.134 5.811 -16.081 1.00 96.62 97 LYS A N 1
ATOM 728 C CA . LYS A 1 97 ? 6.671 5.746 -15.933 1.00 96.62 97 LYS A CA 1
ATOM 729 C C . LYS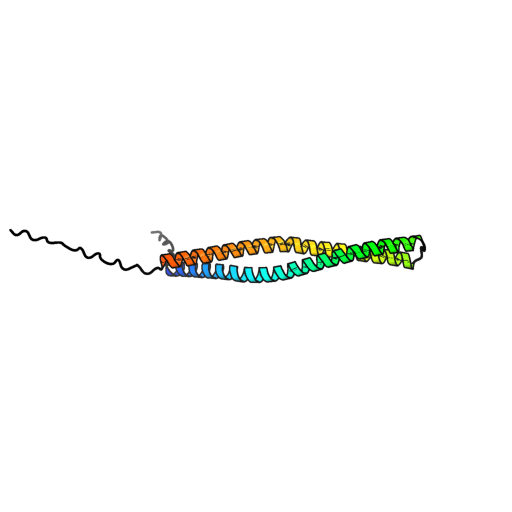 A 1 97 ? 6.267 4.705 -14.888 1.00 96.62 97 LYS A C 1
ATOM 731 O O . LYS A 1 97 ? 5.508 5.011 -13.975 1.00 96.62 97 LYS A O 1
ATOM 736 N N . GLU A 1 98 ? 6.844 3.510 -14.964 1.00 95.88 98 GLU A N 1
ATOM 737 C CA . GLU A 1 98 ? 6.555 2.438 -14.010 1.00 95.88 98 GLU A CA 1
ATOM 738 C C . GLU A 1 98 ? 7.031 2.777 -12.586 1.00 95.88 98 GLU A C 1
ATOM 740 O O . GLU A 1 98 ? 6.328 2.523 -11.610 1.00 95.88 98 GLU A O 1
ATOM 745 N N . ALA A 1 99 ? 8.195 3.417 -12.446 1.00 95.00 99 ALA A N 1
ATOM 746 C CA . ALA A 1 99 ? 8.690 3.877 -11.151 1.00 95.00 99 ALA A CA 1
ATOM 747 C C . ALA A 1 99 ? 7.776 4.945 -10.531 1.00 95.00 99 ALA A C 1
ATOM 749 O O . ALA A 1 99 ? 7.532 4.900 -9.327 1.00 95.00 99 ALA A O 1
ATOM 750 N N . ALA A 1 100 ? 7.243 5.869 -11.338 1.00 96.00 100 ALA A N 1
ATOM 751 C CA . ALA A 1 100 ? 6.277 6.864 -10.880 1.00 96.00 100 ALA A CA 1
ATOM 752 C C . ALA A 1 100 ? 4.964 6.209 -10.418 1.00 96.00 100 ALA A C 1
ATOM 754 O O . ALA A 1 100 ? 4.452 6.551 -9.354 1.00 96.00 100 ALA A O 1
ATOM 755 N N . ARG A 1 101 ? 4.470 5.204 -11.154 1.00 95.62 101 ARG A N 1
ATOM 756 C CA . ARG A 1 101 ? 3.283 4.421 -10.774 1.00 95.62 101 ARG A CA 1
ATOM 757 C C . ARG A 1 101 ? 3.466 3.730 -9.421 1.00 95.62 101 ARG A C 1
ATOM 759 O O . ARG A 1 101 ? 2.631 3.881 -8.534 1.00 95.62 101 ARG A O 1
ATOM 766 N N . VAL A 1 102 ? 4.585 3.025 -9.238 1.00 96.12 102 VAL A N 1
ATOM 767 C CA . VAL A 1 102 ? 4.914 2.347 -7.971 1.00 96.12 102 VAL A CA 1
ATOM 768 C C . VAL A 1 102 ? 5.080 3.350 -6.825 1.00 96.12 102 VAL A C 1
ATOM 770 O O . VAL A 1 102 ? 4.635 3.084 -5.710 1.00 96.12 102 VAL A O 1
ATOM 773 N N . ALA A 1 103 ? 5.688 4.513 -7.077 1.00 94.31 103 ALA A N 1
ATOM 774 C CA . ALA A 1 103 ? 5.808 5.570 -6.076 1.00 94.31 103 ALA A CA 1
ATOM 775 C C . ALA A 1 103 ? 4.432 6.100 -5.638 1.00 94.31 103 ALA A C 1
ATOM 777 O O . ALA A 1 103 ? 4.192 6.216 -4.437 1.00 94.31 103 ALA A O 1
ATOM 778 N N . GLY A 1 104 ? 3.515 6.326 -6.586 1.00 94.50 104 GLY A N 1
ATOM 779 C CA . GLY A 1 104 ? 2.131 6.712 -6.297 1.00 94.50 104 GLY A CA 1
ATOM 780 C C . GLY A 1 104 ? 1.404 5.684 -5.427 1.00 94.50 104 GLY A C 1
ATOM 781 O O . GLY A 1 104 ? 0.820 6.045 -4.410 1.00 94.50 104 GLY A O 1
ATOM 782 N N . GLN A 1 105 ? 1.531 4.391 -5.745 1.00 94.81 105 GLN A N 1
ATOM 783 C CA . GLN A 1 105 ? 0.953 3.310 -4.931 1.00 94.81 105 GLN A CA 1
ATOM 784 C C . GLN A 1 105 ? 1.523 3.270 -3.504 1.00 94.81 105 GLN A C 1
ATOM 786 O O . GLN A 1 105 ? 0.803 3.020 -2.541 1.00 94.81 105 GLN A O 1
ATOM 791 N N . LYS A 1 106 ? 2.824 3.533 -3.327 1.00 92.88 106 LYS A N 1
ATOM 792 C CA . LYS A 1 106 ? 3.423 3.599 -1.984 1.00 92.88 106 LYS A CA 1
ATOM 793 C C . LYS A 1 106 ? 2.947 4.818 -1.194 1.00 92.88 106 LYS A C 1
ATOM 795 O O . LYS A 1 106 ? 2.797 4.713 0.026 1.00 92.88 106 LYS A O 1
ATOM 800 N N . ALA A 1 107 ? 2.734 5.947 -1.869 1.00 91.81 107 ALA A N 1
ATOM 801 C CA . ALA A 1 107 ? 2.269 7.183 -1.251 1.00 91.81 107 ALA A CA 1
ATOM 802 C C . ALA A 1 107 ? 0.848 7.050 -0.688 1.00 91.81 107 ALA A C 1
ATOM 804 O O . ALA A 1 107 ? 0.571 7.625 0.356 1.00 91.81 107 ALA A O 1
ATOM 805 N N . THR A 1 108 ? -0.016 6.246 -1.316 1.00 91.94 108 THR A N 1
ATOM 806 C CA . THR A 1 108 ? -1.370 5.960 -0.812 1.00 91.94 108 THR A CA 1
ATOM 807 C C . THR A 1 108 ? -1.388 4.851 0.243 1.00 91.94 108 THR A C 1
ATOM 809 O O . THR A 1 108 ? -2.051 4.981 1.265 1.00 91.94 108 THR A O 1
ATOM 812 N N . LEU A 1 109 ? -0.609 3.779 0.067 1.00 93.25 109 LEU A N 1
ATOM 813 C CA . LEU A 1 109 ? -0.622 2.634 0.988 1.00 93.25 109 LEU A CA 1
ATOM 814 C C . LEU A 1 109 ? -0.054 2.965 2.381 1.00 93.25 109 LEU A C 1
ATOM 816 O O . LEU A 1 109 ? -0.519 2.445 3.396 1.00 93.25 109 LEU A O 1
ATOM 820 N N . THR A 1 110 ? 0.977 3.809 2.447 1.00 88.25 110 THR A N 1
ATOM 821 C CA . THR A 1 110 ? 1.667 4.149 3.705 1.00 88.25 110 THR A CA 1
ATOM 822 C C . THR A 1 110 ? 0.774 4.869 4.733 1.00 88.25 110 THR A C 1
ATOM 824 O O . THR A 1 110 ? 0.750 4.420 5.889 1.00 88.25 110 THR A O 1
ATOM 827 N N . PRO A 1 111 ? 0.042 5.947 4.380 1.00 91.25 111 PRO A N 1
ATOM 828 C CA . PRO A 1 111 ? -0.868 6.608 5.313 1.00 91.25 111 PRO A CA 1
ATOM 829 C C . PRO A 1 111 ? -2.010 5.682 5.740 1.00 91.25 111 PRO A C 1
ATOM 831 O O . PRO A 1 111 ? -2.254 5.566 6.939 1.00 91.25 111 PRO A O 1
ATOM 834 N N . GLU A 1 112 ? -2.611 4.931 4.812 1.00 90.81 112 GLU A N 1
ATOM 835 C CA . GLU A 1 112 ? -3.689 3.974 5.108 1.00 90.81 112 GLU A CA 1
ATOM 836 C C . GLU A 1 112 ? -3.257 2.902 6.115 1.00 90.81 112 GLU A C 1
ATOM 838 O O . GLU A 1 112 ? -3.905 2.675 7.139 1.00 90.81 112 GLU A O 1
ATOM 843 N N . MET A 1 113 ? -2.090 2.285 5.903 1.00 92.25 113 MET A N 1
ATOM 844 C CA . MET A 1 113 ? -1.554 1.299 6.844 1.00 92.25 113 MET A CA 1
ATOM 845 C C . MET A 1 113 ? -1.306 1.910 8.236 1.00 92.25 113 MET A C 1
ATOM 847 O O . MET A 1 113 ? -1.466 1.229 9.253 1.00 92.25 113 MET A O 1
ATOM 851 N N . THR A 1 114 ? -0.895 3.178 8.304 1.00 92.19 114 THR A N 1
ATOM 852 C CA . THR A 1 114 ? -0.639 3.884 9.570 1.00 92.19 114 THR A CA 1
ATOM 853 C C . THR A 1 114 ? -1.943 4.228 10.292 1.00 92.19 114 THR A C 1
ATOM 855 O O . THR A 1 114 ? -2.050 4.019 11.506 1.00 92.19 114 THR A O 1
ATOM 858 N N . ALA A 1 115 ? -2.954 4.676 9.547 1.00 93.38 115 ALA A N 1
ATOM 859 C CA . ALA A 1 115 ? -4.291 4.940 10.058 1.00 93.38 115 ALA A CA 1
ATOM 860 C C . ALA A 1 115 ? -4.928 3.659 10.618 1.00 93.38 115 ALA A C 1
ATOM 862 O O . ALA A 1 115 ? -5.317 3.631 11.786 1.00 93.38 115 ALA A O 1
ATOM 863 N N . LEU A 1 116 ? -4.912 2.557 9.858 1.00 93.56 116 LEU A N 1
ATOM 864 C CA . LEU A 1 116 ? -5.456 1.263 10.288 1.00 93.56 116 LEU A CA 1
ATOM 865 C C . LEU A 1 116 ? -4.765 0.713 11.539 1.00 93.56 116 LEU A C 1
ATOM 867 O O . LEU A 1 116 ? -5.427 0.213 12.446 1.00 93.56 116 LEU A O 1
ATOM 871 N N . LYS A 1 117 ? -3.435 0.841 11.641 1.00 94.12 117 LYS A N 1
ATOM 872 C CA . LYS A 1 117 ? -2.701 0.466 12.864 1.00 94.12 117 LYS A CA 1
ATOM 873 C C . LYS A 1 117 ? -3.147 1.286 14.071 1.00 94.12 117 LYS A C 1
ATOM 875 O O . LYS A 1 117 ? -3.223 0.753 15.176 1.00 94.12 117 LYS A O 1
ATOM 880 N N . THR A 1 118 ? -3.424 2.570 13.875 1.00 94.62 118 THR A N 1
ATOM 881 C CA . THR A 1 118 ? -3.881 3.462 14.947 1.00 94.62 118 THR A CA 1
ATOM 882 C C . THR A 1 118 ? -5.298 3.107 15.388 1.00 94.62 118 THR A C 1
ATOM 884 O O . THR A 1 118 ? -5.541 2.975 16.586 1.00 94.62 118 THR A O 1
ATOM 887 N N . ILE A 1 119 ? -6.207 2.876 14.437 1.00 93.00 119 ILE A N 1
ATOM 888 C CA . ILE A 1 119 ? -7.586 2.440 14.701 1.00 93.00 119 ILE A CA 1
ATOM 889 C C . ILE A 1 119 ? -7.590 1.096 15.432 1.00 93.00 119 ILE A C 1
ATOM 891 O O . ILE A 1 119 ? -8.203 0.982 16.489 1.00 93.00 119 ILE A O 1
ATOM 895 N N . SER A 1 120 ? -6.831 0.115 14.940 1.00 92.81 120 SER A N 1
ATOM 896 C CA . SER A 1 120 ? -6.703 -1.204 15.568 1.00 92.81 120 SER A CA 1
ATOM 897 C C . SER A 1 120 ? -6.212 -1.106 17.017 1.00 92.81 120 SER A C 1
ATOM 899 O O . SER A 1 120 ? -6.814 -1.695 17.912 1.00 92.81 120 SER A O 1
ATOM 901 N N . LYS A 1 121 ? -5.179 -0.293 17.290 1.00 94.06 121 LYS A N 1
ATOM 902 C CA . LYS A 1 121 ? -4.692 -0.060 18.661 1.00 94.06 121 LYS A CA 1
ATOM 903 C C . LYS A 1 121 ? -5.756 0.569 19.563 1.00 94.06 121 LYS A C 1
ATOM 905 O O . LYS A 1 121 ? -5.876 0.164 20.716 1.00 94.06 121 LYS A O 1
ATOM 910 N N . ARG A 1 122 ? -6.513 1.549 19.056 1.00 94.44 122 ARG A N 1
ATOM 911 C CA . ARG A 1 122 ? -7.598 2.201 19.808 1.00 94.44 122 ARG A CA 1
ATOM 912 C C . ARG A 1 122 ? -8.725 1.218 20.124 1.00 94.44 122 ARG A C 1
ATOM 914 O O . ARG A 1 122 ? -9.109 1.114 21.282 1.00 94.44 122 ARG A O 1
ATOM 921 N N . ALA A 1 123 ? -9.183 0.450 19.136 1.00 93.06 123 ALA A N 1
ATOM 922 C CA . ALA A 1 123 ? -10.224 -0.561 19.322 1.00 93.06 123 ALA A CA 1
ATOM 923 C C . ALA A 1 123 ? -9.812 -1.623 20.357 1.00 93.06 123 ALA A C 1
ATOM 925 O O . ALA A 1 123 ? -10.574 -1.928 21.276 1.00 93.06 123 ALA A O 1
ATOM 926 N N . MET A 1 124 ? -8.563 -2.101 20.295 1.00 91.81 124 MET A N 1
ATOM 927 C CA . MET A 1 124 ? -8.010 -3.010 21.305 1.00 91.81 124 MET A CA 1
ATOM 928 C C . MET A 1 124 ? -7.971 -2.388 22.705 1.00 91.81 124 MET A C 1
ATOM 930 O O . MET A 1 124 ? -8.260 -3.070 23.687 1.00 91.81 124 MET A O 1
ATOM 934 N N . ALA A 1 125 ? -7.593 -1.112 22.818 1.00 94.44 125 ALA A N 1
ATOM 935 C CA . ALA A 1 125 ? -7.550 -0.418 24.101 1.00 94.44 125 ALA A CA 1
ATOM 936 C C . ALA A 1 125 ? -8.952 -0.274 24.713 1.00 94.44 125 ALA A C 1
ATOM 938 O O . ALA A 1 125 ? -9.119 -0.558 25.897 1.00 94.44 125 ALA A O 1
ATOM 939 N N . TYR A 1 126 ? -9.957 0.090 23.910 1.00 94.50 126 TYR A N 1
ATOM 940 C CA . TYR A 1 126 ? -11.344 0.179 24.370 1.00 94.50 126 TYR A CA 1
ATOM 941 C C . TYR A 1 126 ? -11.896 -1.175 24.800 1.00 94.50 126 TYR A C 1
ATOM 943 O O . TYR A 1 126 ? -12.449 -1.275 25.890 1.00 94.50 126 TYR A O 1
ATOM 951 N N . THR A 1 127 ? -11.661 -2.222 24.010 1.00 91.56 127 THR A N 1
ATOM 952 C CA . THR A 1 127 ? -12.086 -3.587 24.357 1.00 91.56 127 THR A CA 1
ATOM 953 C C . THR A 1 127 ? -11.497 -4.014 25.706 1.00 91.56 127 THR A C 1
ATOM 955 O O . THR A 1 127 ? -12.222 -4.438 26.600 1.00 91.56 127 THR A O 1
ATOM 958 N N . ARG A 1 128 ? -10.192 -3.793 25.921 1.00 91.44 128 ARG A N 1
ATOM 959 C CA . ARG A 1 128 ? -9.530 -4.102 27.202 1.00 91.44 128 ARG A CA 1
ATOM 960 C C . ARG A 1 128 ? -10.069 -3.284 28.373 1.00 91.44 128 ARG A C 1
ATOM 962 O O . ARG A 1 128 ? -10.178 -3.811 29.477 1.00 91.44 128 ARG A O 1
ATOM 969 N N . ALA A 1 129 ? -10.358 -2.002 28.160 1.00 92.56 129 ALA A N 1
ATOM 970 C CA . ALA A 1 129 ? -10.907 -1.138 29.200 1.00 92.56 129 ALA A CA 1
ATOM 971 C C . ALA A 1 129 ? -12.317 -1.589 29.613 1.00 92.56 129 ALA A C 1
ATOM 973 O O . ALA A 1 129 ? -12.604 -1.648 30.807 1.00 92.56 129 ALA A O 1
ATOM 974 N N . LEU A 1 130 ? -13.157 -1.967 28.643 1.00 89.81 130 LEU A N 1
ATOM 975 C CA . LEU A 1 130 ? -14.493 -2.514 28.891 1.00 89.81 130 LEU A CA 1
ATOM 976 C C . LEU A 1 130 ? -14.416 -3.841 29.653 1.00 89.81 130 LEU A C 1
ATOM 978 O O . LEU A 1 130 ? -15.018 -3.962 30.713 1.00 89.81 130 LEU A O 1
ATOM 982 N N . GLU A 1 131 ? -13.563 -4.775 29.225 1.00 88.94 131 GLU A N 1
ATOM 983 C CA . GLU A 1 131 ? -13.350 -6.040 29.945 1.00 88.94 131 GLU A CA 1
ATOM 984 C C . GLU A 1 131 ? -12.880 -5.830 31.395 1.00 88.94 131 GLU A C 1
ATOM 986 O O . GLU A 1 131 ? -13.257 -6.574 32.304 1.00 88.94 131 GLU A O 1
ATOM 991 N N . GLN A 1 132 ? -12.015 -4.840 31.640 1.00 90.00 132 GLN A N 1
ATOM 992 C CA . GLN A 1 132 ? -11.568 -4.498 32.992 1.00 90.00 132 GLN A CA 1
ATOM 993 C C . GLN A 1 132 ? -12.694 -3.881 33.825 1.00 90.00 132 GLN A C 1
ATOM 995 O O . GLN A 1 132 ? -12.834 -4.234 34.998 1.00 90.00 132 GLN A O 1
ATOM 1000 N N . ALA A 1 133 ? -13.494 -2.993 33.233 1.00 89.38 133 ALA A N 1
ATOM 1001 C CA . ALA A 1 133 ? -14.655 -2.402 33.885 1.00 89.38 133 ALA A CA 1
ATOM 1002 C C . ALA A 1 133 ? -15.681 -3.480 34.262 1.00 89.38 133 ALA A C 1
ATOM 1004 O O . ALA A 1 133 ? -16.090 -3.543 35.424 1.00 89.38 133 ALA A O 1
ATOM 1005 N N . ASP A 1 134 ? -15.996 -4.399 33.348 1.00 87.62 134 ASP A N 1
ATOM 1006 C CA . ASP A 1 134 ? -16.900 -5.526 33.597 1.00 87.62 134 ASP A CA 1
ATOM 1007 C C . ASP A 1 134 ? -16.379 -6.431 34.707 1.00 87.62 134 ASP A C 1
ATOM 1009 O O . ASP A 1 134 ? -17.117 -6.798 35.623 1.00 87.62 134 ASP A O 1
ATOM 1013 N N . LYS A 1 135 ? -15.076 -6.731 34.701 1.00 87.31 135 LYS A N 1
ATOM 1014 C CA . LYS A 1 135 ? -14.436 -7.490 35.783 1.00 87.31 135 LYS A CA 1
ATOM 1015 C C . LYS A 1 135 ? -14.540 -6.805 37.135 1.00 87.31 135 LYS A C 1
ATOM 1017 O O . LYS A 1 135 ? -14.459 -7.506 38.136 1.00 87.31 135 LYS A O 1
ATOM 1022 N N . VAL A 1 136 ? -14.629 -5.476 37.205 1.00 87.75 136 VAL A N 1
ATOM 1023 C CA . VAL A 1 136 ? -14.766 -4.720 38.461 1.00 87.75 136 VAL A CA 1
ATOM 1024 C C . VAL A 1 136 ? -16.225 -4.637 38.900 1.00 87.75 136 VAL A C 1
ATOM 1026 O O . VAL A 1 136 ? -16.504 -4.872 40.076 1.00 87.75 136 VAL A O 1
ATOM 1029 N N . LEU A 1 137 ? -17.137 -4.347 37.972 1.00 85.31 137 LEU A N 1
ATOM 1030 C CA . LEU A 1 137 ? -18.567 -4.185 38.237 1.00 85.31 137 LEU A CA 1
ATOM 1031 C C . LEU A 1 137 ? -19.250 -5.515 38.575 1.00 85.31 137 LEU A C 1
ATOM 1033 O O . 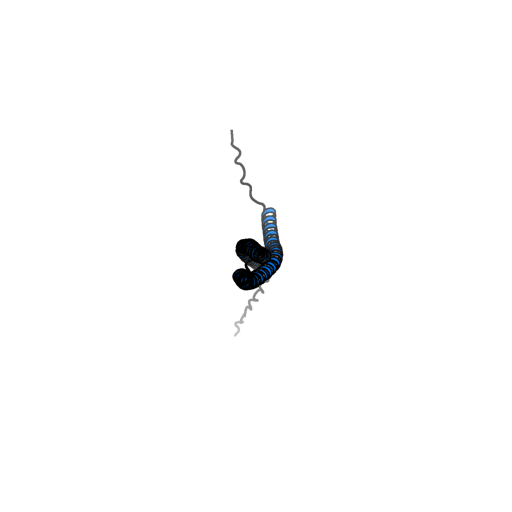LEU A 1 137 ? -20.069 -5.562 39.490 1.00 85.31 137 LEU A O 1
ATOM 1037 N N . ASN A 1 138 ? -18.854 -6.608 37.917 1.00 82.75 138 ASN A N 1
ATOM 1038 C CA . ASN A 1 138 ? -19.441 -7.936 38.115 1.00 82.75 138 ASN A CA 1
ATOM 1039 C C . ASN A 1 138 ? -18.731 -8.775 39.193 1.00 82.75 138 ASN A C 1
ATOM 1041 O O . ASN A 1 138 ? -18.945 -9.986 39.279 1.00 82.75 138 ASN A O 1
ATOM 1045 N N . LYS A 1 139 ? -17.889 -8.175 40.052 1.00 73.56 139 LYS A N 1
ATOM 1046 C CA . LYS A 1 139 ? -17.302 -8.927 41.177 1.00 73.56 139 LYS A CA 1
ATOM 1047 C C . LYS A 1 139 ? -18.410 -9.340 42.151 1.00 73.56 139 LYS A C 1
ATOM 1049 O O . LYS A 1 139 ? -19.154 -8.470 42.612 1.00 73.56 139 LYS A O 1
ATOM 1054 N N . PRO A 1 140 ? -18.493 -10.621 42.561 1.00 71.38 140 PRO A N 1
ATOM 1055 C CA . PRO A 1 140 ? -19.429 -11.021 43.603 1.00 71.38 140 PRO A CA 1
ATOM 1056 C C . PRO A 1 140 ? -19.139 -10.212 44.872 1.00 71.38 140 PRO A C 1
ATOM 1058 O O . PRO A 1 140 ? -17.989 -10.134 45.320 1.00 71.38 140 PRO A O 1
ATOM 1061 N N . LYS A 1 141 ? -20.177 -9.585 45.451 1.00 68.06 141 LYS A N 1
ATOM 1062 C CA . LYS A 1 141 ? -20.068 -8.839 46.716 1.00 68.06 141 LYS A CA 1
ATOM 1063 C C . LYS A 1 141 ? -19.355 -9.722 47.741 1.00 68.06 141 LYS A C 1
ATOM 1065 O O . LYS A 1 141 ? -19.904 -10.734 48.178 1.00 68.06 141 LYS A O 1
ATOM 1070 N N . LYS A 1 142 ? -18.139 -9.337 48.150 1.00 63.59 142 LYS A N 1
ATOM 1071 C CA . LYS A 1 142 ? -17.425 -10.021 49.236 1.00 63.59 142 LYS A CA 1
ATOM 1072 C C . LYS A 1 142 ? -18.333 -10.027 50.467 1.00 63.59 142 LYS A C 1
ATOM 1074 O O . LYS A 1 142 ? -18.664 -8.962 50.990 1.00 63.59 142 LYS A O 1
ATOM 1079 N N . LYS A 1 143 ? -18.735 -11.217 50.937 1.00 59.84 143 LYS A N 1
ATOM 1080 C CA . LYS A 1 143 ? -19.440 -11.370 52.217 1.00 59.84 143 LYS A CA 1
ATOM 1081 C C . LYS A 1 143 ? -18.579 -10.711 53.296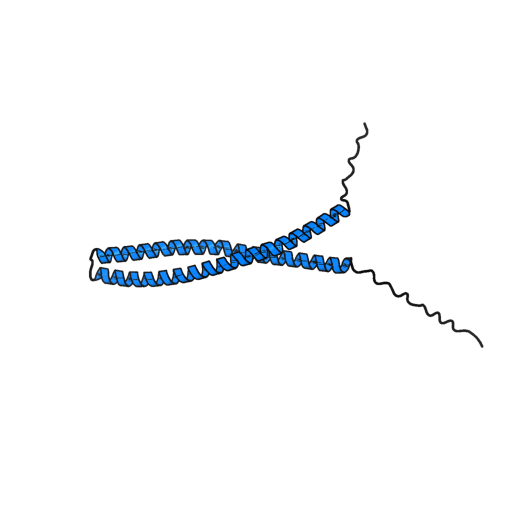 1.00 59.84 143 LYS A C 1
ATOM 1083 O O . LYS A 1 143 ? -17.474 -11.171 53.578 1.00 59.84 143 LYS A O 1
ATOM 1088 N N . ARG A 1 144 ? -19.062 -9.614 53.889 1.00 62.09 144 ARG A N 1
ATOM 1089 C CA . ARG A 1 144 ? -18.428 -9.011 55.066 1.00 62.09 144 ARG A CA 1
ATOM 1090 C C . ARG A 1 144 ? -18.398 -10.080 56.162 1.00 62.09 144 ARG A C 1
ATOM 1092 O O . ARG A 1 144 ? -19.457 -10.475 56.646 1.00 62.09 144 ARG A O 1
ATOM 1099 N N . ARG A 1 145 ? -17.210 -10.552 56.565 1.00 63.06 145 ARG A N 1
ATOM 1100 C CA . ARG A 1 145 ? -17.069 -11.303 57.823 1.00 63.06 145 ARG A CA 1
ATOM 1101 C C . ARG A 1 145 ? -17.559 -10.369 58.929 1.00 63.06 145 ARG A C 1
ATOM 1103 O O . ARG A 1 145 ? -16.936 -9.338 59.178 1.00 63.06 145 ARG A O 1
ATOM 1110 N N . ARG A 1 146 ? -18.704 -10.689 59.541 1.00 58.50 146 ARG A N 1
ATOM 1111 C CA . ARG A 1 146 ? -19.172 -10.018 60.759 1.00 58.50 146 ARG A CA 1
ATOM 1112 C C . ARG A 1 146 ? -18.041 -10.129 61.784 1.00 58.50 146 ARG A C 1
ATOM 1114 O O . ARG A 1 146 ? -17.656 -11.240 62.142 1.00 58.50 146 ARG A O 1
ATOM 1121 N N . LYS A 1 147 ? -17.476 -8.997 62.215 1.00 60.06 147 LYS A N 1
ATOM 1122 C CA . LYS A 1 147 ? -16.578 -8.977 63.373 1.00 60.06 147 LYS A CA 1
ATOM 1123 C C . LYS A 1 147 ? -17.411 -9.449 64.567 1.00 60.06 147 LYS A C 1
ATOM 1125 O O . LYS A 1 147 ? -18.405 -8.806 64.894 1.00 60.06 147 LYS A O 1
ATOM 1130 N N . LYS A 1 148 ? -17.059 -10.590 65.168 1.00 53.84 148 LYS A N 1
ATOM 1131 C CA . LYS A 1 148 ? -17.615 -10.990 66.465 1.00 53.84 148 LYS A CA 1
ATOM 1132 C C . LYS A 1 148 ? -17.177 -9.921 67.466 1.00 53.84 148 LYS A C 1
ATOM 1134 O O . LYS A 1 148 ? -15.985 -9.786 67.725 1.00 53.84 148 LYS A O 1
ATOM 1139 N N . ALA A 1 149 ? -18.123 -9.130 67.962 1.00 52.28 149 ALA A N 1
ATOM 1140 C CA . ALA A 1 149 ? -17.891 -8.286 69.121 1.00 52.28 149 ALA A CA 1
ATOM 1141 C C . ALA A 1 149 ? -17.694 -9.226 70.315 1.00 52.28 149 ALA A C 1
ATOM 1143 O O . ALA A 1 149 ? -18.649 -9.825 70.803 1.00 52.28 149 ALA A O 1
ATOM 1144 N N . VAL A 1 150 ? -16.444 -9.421 70.728 1.00 50.59 150 VAL A N 1
ATOM 1145 C CA . VAL A 1 150 ? -16.135 -10.068 72.001 1.00 50.59 150 VAL A CA 1
ATOM 1146 C C . VAL A 1 150 ? -16.538 -9.067 73.081 1.00 50.59 150 VAL A C 1
ATOM 1148 O O . VAL A 1 150 ? -15.799 -8.129 73.370 1.00 50.59 150 VAL A O 1
ATOM 1151 N N . ARG A 1 151 ? -17.749 -9.218 73.630 1.00 42.66 151 ARG A N 1
ATOM 1152 C CA . ARG A 1 151 ? -18.107 -8.614 74.915 1.00 42.66 151 ARG A CA 1
ATOM 1153 C C . ARG A 1 151 ? -17.202 -9.265 75.962 1.00 42.66 151 ARG A C 1
ATOM 1155 O O . ARG A 1 151 ? -17.466 -10.387 76.376 1.00 42.66 151 ARG A O 1
ATOM 1162 N N . LYS A 1 152 ? -16.126 -8.585 76.363 1.00 43.44 152 LYS A N 1
ATOM 1163 C CA . LYS A 1 152 ? -15.518 -8.827 77.674 1.00 43.44 152 LYS A CA 1
ATOM 1164 C C . LYS A 1 152 ? -16.497 -8.267 78.704 1.00 43.44 152 LYS A C 1
ATOM 1166 O O . LYS A 1 152 ? -16.522 -7.065 78.938 1.00 43.44 152 LYS A O 1
ATOM 1171 N N . VAL A 1 153 ? -17.349 -9.132 79.240 1.00 44.44 153 VAL A N 1
ATOM 1172 C CA . VAL A 1 153 ? -17.939 -8.916 80.560 1.00 44.44 153 VAL A CA 1
ATOM 1173 C C . VAL A 1 153 ? -16.812 -9.255 81.529 1.00 44.44 153 VAL A C 1
ATOM 1175 O O . VAL A 1 153 ? -16.438 -10.416 81.641 1.00 44.44 153 VAL A O 1
ATOM 1178 N N . ALA A 1 154 ? -16.177 -8.236 82.102 1.00 43.72 154 ALA A N 1
ATOM 1179 C CA . ALA A 1 154 ? -15.371 -8.422 83.297 1.00 43.72 154 ALA A CA 1
ATOM 1180 C C . ALA A 1 154 ? -16.345 -8.320 84.473 1.00 43.72 154 ALA A C 1
ATOM 1182 O O . ALA A 1 154 ? -16.951 -7.269 84.683 1.00 43.72 154 ALA A O 1
ATOM 1183 N N . GLU A 1 155 ? -16.560 -9.451 85.138 1.00 39.94 155 GLU A N 1
ATOM 1184 C CA . GLU A 1 155 ? -17.251 -9.554 86.418 1.00 39.94 155 GLU A CA 1
ATOM 1185 C C . GLU A 1 155 ? -16.572 -8.657 87.456 1.00 39.94 155 GLU A C 1
ATOM 1187 O O . GLU A 1 155 ? -15.353 -8.678 87.619 1.00 39.94 155 GLU A O 1
ATOM 1192 N N . ILE A 1 156 ? -17.393 -7.875 88.153 1.00 41.94 156 ILE A N 1
ATOM 1193 C CA . ILE A 1 156 ? -17.064 -7.241 89.425 1.00 41.94 156 ILE A CA 1
ATOM 1194 C C . ILE A 1 156 ? -17.511 -8.222 90.514 1.00 41.94 156 ILE A C 1
ATOM 1196 O O . ILE A 1 156 ? -18.707 -8.338 90.766 1.00 41.94 156 ILE A O 1
ATOM 1200 N N . GLN A 1 157 ? -16.553 -8.925 91.114 1.00 38.72 157 GLN A N 1
ATOM 1201 C CA . GLN A 1 157 ? -16.554 -9.513 92.465 1.00 38.72 157 GLN A CA 1
ATOM 1202 C C . GLN A 1 157 ? -15.063 -9.493 92.856 1.00 38.72 157 GLN A C 1
ATOM 1204 O O . GLN A 1 157 ? -14.240 -9.968 92.078 1.00 38.72 157 GLN A O 1
ATOM 1209 N N . VAL A 1 158 ? -14.601 -8.814 93.905 1.00 36.78 158 VAL A N 1
ATOM 1210 C CA . VAL A 1 158 ? -14.937 -8.884 95.336 1.00 36.78 158 VAL A CA 1
ATOM 1211 C C . VAL A 1 158 ? -14.673 -7.521 95.972 1.00 36.78 158 VAL A C 1
ATOM 1213 O O . VAL A 1 158 ? -13.691 -6.870 95.546 1.00 36.78 158 VAL A O 1
#

Secondary structure (DSSP, 8-state):
---------PPPHHHHHHHHHHHHHHHHHHHHHHHHHHHHHHHHHHHHHHHHHHHHHHHHHHHHHHHHHHHHHHHS--HHHHHHHHHHHHHHHHHHHHHHHHHHHHHHHHHHHHHHHHHHHHHHHHHHHHHHHHHHHT--------------------

Radius of gyration: 37.06 Å; Cα contacts (8 Å, |Δi|>4): 61; chains: 1; bounding box: 92×30×134 Å